Protein AF-A0A7C9E374-F1 (afdb_monomer_lite)

pLDDT: mean 81.38, std 11.07, range [45.62, 93.69]

Sequence (111 aa):
RLSGWKAVYLSKGGRLTLIKSVLASIPTYFLSLFPLPASVAYRLEALQRNFLWGSFGSDFKFHLVRWDSVKQPISLGGLGVRDLRIFNEALLGKWLWRFLNEKGSLWRKVV

Secondary structure (DSSP, 8-state):
---HHHHHTS-HHHHHHHHHHHHHHHHHHHHHHS---HHHHHHHHHHHHHHHHT--TT------S-HHHHHS-GGGTS--PPPHHHHHHHHHHHHHHHHHH-TT-GGGGT-

Radius of gyration: 16.86 Å; chains: 1; bounding box: 40×23×51 Å

Organism: Opuntia streptacantha (NCBI:txid393608)

Foldseek 3Di:
DLDLVVLVPDDLVRLLVVLQVVCVPDVLVVLLPDQDDPVNLVVSLVVSQCSNQSVDDPDDGDSPDDSVQQCDDVVSVHVVRDRSNVSSVVSNVVVVVCLVPVVPDPVNVVD

Structure (mmCIF, N/CA/C/O backbone):
data_AF-A0A7C9E374-F1
#
_entry.id   AF-A0A7C9E374-F1
#
loop_
_atom_site.group_PDB
_atom_site.id
_atom_site.type_symbol
_atom_site.label_atom_id
_atom_site.label_alt_id
_atom_site.label_comp_id
_atom_site.label_asym_id
_atom_site.label_entity_id
_atom_site.label_seq_id
_atom_site.pdbx_PDB_ins_code
_atom_site.Cartn_x
_atom_site.Cartn_y
_atom_site.Cartn_z
_atom_site.occupancy
_atom_site.B_iso_or_equiv
_atom_site.auth_seq_id
_atom_site.auth_comp_id
_atom_site.auth_asym_id
_atom_site.auth_atom_id
_atom_site.pdbx_PDB_model_num
ATOM 1 N N . ARG A 1 1 ? -8.623 6.246 -11.980 1.00 45.62 1 ARG A N 1
ATOM 2 C CA . ARG A 1 1 ? -8.548 5.293 -13.119 1.00 45.62 1 ARG A CA 1
ATOM 3 C C . ARG A 1 1 ? -7.150 5.380 -13.726 1.00 45.62 1 ARG A C 1
ATOM 5 O O . ARG A 1 1 ? -6.767 6.459 -14.163 1.00 45.62 1 ARG A O 1
ATOM 12 N N . LEU A 1 2 ? -6.376 4.292 -13.686 1.00 53.69 2 LEU A N 1
ATOM 13 C CA . LEU A 1 2 ? -5.086 4.168 -14.381 1.00 53.69 2 LEU A CA 1
ATOM 14 C C . LEU A 1 2 ? -5.371 3.819 -15.850 1.00 53.69 2 LEU A C 1
ATOM 16 O O . LEU A 1 2 ? -5.269 2.670 -16.260 1.00 53.69 2 LEU A O 1
ATOM 20 N N . SER A 1 3 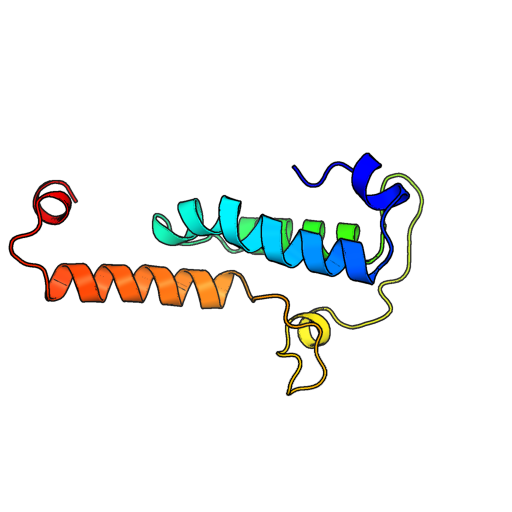? -5.868 4.788 -16.616 1.00 52.34 3 SER A N 1
ATOM 21 C CA . SER A 1 3 ? -6.181 4.599 -18.036 1.00 52.34 3 SER A CA 1
ATOM 22 C C . SER A 1 3 ? -4.878 4.504 -18.836 1.00 52.34 3 SER A C 1
ATOM 24 O O . SER A 1 3 ? -3.987 5.330 -18.624 1.00 52.34 3 SER A O 1
ATOM 26 N N . GLY A 1 4 ? -4.782 3.563 -19.784 1.00 54.41 4 GLY A N 1
ATOM 27 C CA . GLY A 1 4 ? -3.577 3.354 -20.609 1.00 54.41 4 GLY A CA 1
ATOM 28 C C . GLY A 1 4 ? -3.066 4.621 -21.310 1.00 54.41 4 GLY A C 1
ATOM 29 O O . GLY A 1 4 ? -1.864 4.816 -21.429 1.00 54.41 4 GLY A O 1
ATOM 30 N N . TRP A 1 5 ? -3.961 5.557 -21.639 1.00 48.81 5 TRP A N 1
ATOM 31 C CA . TRP A 1 5 ? -3.641 6.824 -22.302 1.00 48.81 5 TRP A CA 1
ATOM 32 C C . TRP A 1 5 ? -2.758 7.748 -21.450 1.00 48.81 5 TRP A C 1
ATOM 34 O O . TRP A 1 5 ? -1.868 8.395 -21.985 1.00 48.81 5 TRP A O 1
ATOM 44 N N . LYS A 1 6 ? -2.916 7.770 -20.115 1.00 55.50 6 LYS A N 1
ATOM 45 C CA . LYS A 1 6 ? -2.017 8.552 -19.240 1.00 55.50 6 LYS A CA 1
ATOM 46 C C . LYS A 1 6 ? -0.621 7.937 -19.160 1.00 55.50 6 LYS A C 1
ATOM 48 O O . LYS A 1 6 ? 0.345 8.664 -18.973 1.00 55.50 6 LYS A O 1
ATOM 53 N N . ALA A 1 7 ? -0.497 6.617 -19.304 1.00 58.12 7 ALA A N 1
ATOM 54 C CA . ALA A 1 7 ? 0.799 5.954 -19.232 1.00 58.12 7 ALA A CA 1
ATOM 55 C C . ALA A 1 7 ? 1.679 6.260 -20.452 1.00 58.12 7 ALA A C 1
ATOM 57 O O . ALA A 1 7 ? 2.892 6.375 -20.293 1.00 58.12 7 ALA A O 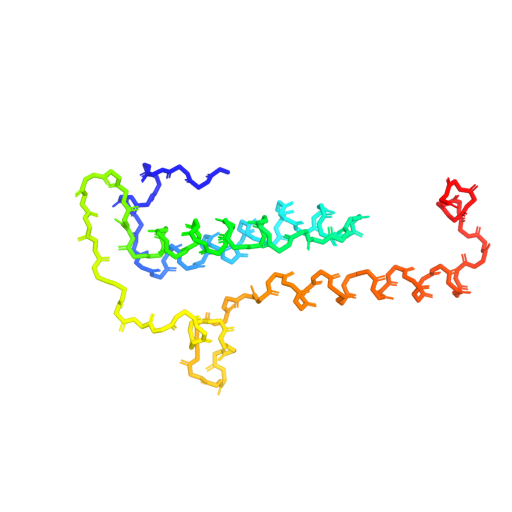1
ATOM 58 N N . VAL A 1 8 ? 1.090 6.434 -21.640 1.00 60.09 8 VAL A N 1
ATOM 59 C CA . VAL A 1 8 ? 1.827 6.704 -22.890 1.00 60.09 8 VAL A CA 1
ATOM 60 C C . VAL A 1 8 ? 2.644 8.001 -22.809 1.00 60.09 8 VAL A C 1
ATOM 62 O O . VAL A 1 8 ? 3.790 8.011 -23.243 1.00 60.09 8 VAL A O 1
ATOM 65 N N . TYR A 1 9 ? 2.120 9.047 -22.161 1.00 66.38 9 TYR A N 1
ATOM 66 C CA . TYR A 1 9 ? 2.779 10.362 -22.062 1.00 66.38 9 TYR A CA 1
ATOM 67 C C . TYR A 1 9 ? 3.629 10.566 -20.796 1.00 66.38 9 TYR A C 1
ATOM 69 O O . TYR A 1 9 ? 4.233 11.621 -20.620 1.00 66.38 9 TYR A O 1
ATOM 77 N N . LEU A 1 10 ? 3.672 9.589 -19.883 1.00 74.88 10 LEU A N 1
ATOM 78 C CA . LEU A 1 10 ? 4.381 9.716 -18.606 1.00 74.88 10 LEU A CA 1
ATOM 79 C C . LEU A 1 10 ? 5.721 8.979 -18.620 1.00 74.88 10 LEU A C 1
ATOM 81 O O . LEU A 1 10 ? 5.796 7.798 -18.972 1.00 74.88 10 LEU A O 1
ATOM 85 N N . SER A 1 11 ? 6.756 9.653 -18.112 1.00 83.88 11 SER A N 1
ATOM 86 C CA . SER A 1 11 ? 8.044 9.033 -17.786 1.00 83.88 11 SER A CA 1
ATOM 87 C C . SER A 1 11 ? 7.881 7.940 -16.720 1.00 83.88 11 SER A C 1
ATOM 89 O O . SER A 1 11 ? 6.919 7.950 -15.949 1.00 83.88 11 SER A O 1
ATOM 91 N N . LYS A 1 12 ? 8.839 7.007 -16.613 1.00 81.31 12 LYS A N 1
ATOM 92 C CA . LYS A 1 12 ? 8.817 5.9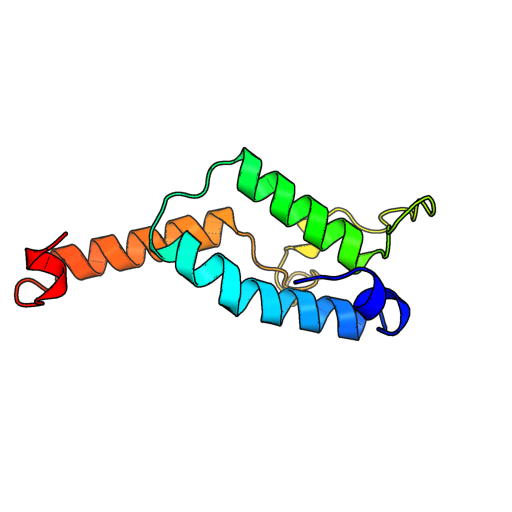57 -15.569 1.00 81.31 12 LYS A CA 1
ATOM 93 C C . LYS A 1 12 ? 8.689 6.548 -14.155 1.00 81.31 12 LYS A C 1
ATOM 95 O O . LYS A 1 12 ? 7.927 6.027 -13.345 1.00 81.31 12 LYS A O 1
ATOM 100 N N . GLY A 1 13 ? 9.367 7.669 -13.890 1.00 84.56 13 GLY A N 1
ATOM 101 C CA . GLY A 1 13 ? 9.248 8.414 -12.633 1.00 84.56 13 GLY A CA 1
ATOM 102 C C . GLY A 1 13 ? 7.851 9.003 -12.423 1.00 84.56 13 GLY A C 1
ATOM 103 O O . GLY A 1 13 ? 7.253 8.798 -11.371 1.00 84.56 13 GLY A O 1
ATOM 104 N N . GLY A 1 14 ? 7.274 9.646 -13.445 1.00 85.81 14 GLY A N 1
ATOM 105 C CA . GLY A 1 14 ? 5.904 10.169 -13.381 1.00 85.81 14 GLY A CA 1
ATOM 106 C C . GLY A 1 14 ? 4.858 9.071 -13.166 1.00 85.81 14 GLY A C 1
ATOM 107 O O . GLY A 1 14 ? 3.912 9.245 -12.395 1.00 85.81 14 GLY A O 1
ATOM 108 N N . ARG A 1 15 ? 5.063 7.897 -13.775 1.00 85.81 15 ARG A N 1
ATOM 109 C CA . ARG A 1 15 ? 4.219 6.719 -13.551 1.00 85.81 15 ARG A CA 1
ATOM 110 C C . ARG A 1 15 ? 4.317 6.212 -12.115 1.00 85.81 15 ARG A C 1
ATOM 112 O O . ARG A 1 15 ? 3.287 5.930 -11.511 1.00 85.81 15 ARG A O 1
ATOM 119 N N . LEU A 1 16 ? 5.523 6.134 -11.553 1.00 87.19 16 LEU A N 1
ATOM 120 C CA . LEU A 1 16 ? 5.727 5.744 -10.158 1.00 87.19 16 LEU A CA 1
ATOM 121 C C . LEU A 1 16 ? 5.037 6.719 -9.193 1.00 87.19 16 LEU A C 1
ATOM 123 O O . LEU A 1 16 ? 4.354 6.283 -8.267 1.00 87.19 16 LEU A O 1
ATOM 127 N N . THR A 1 17 ? 5.159 8.025 -9.430 1.00 88.19 17 THR A N 1
ATOM 128 C CA . THR A 1 17 ? 4.461 9.050 -8.640 1.00 88.19 17 THR A CA 1
ATOM 129 C C . THR A 1 17 ? 2.945 8.886 -8.726 1.00 88.19 17 THR A C 1
ATOM 131 O O . THR A 1 17 ? 2.263 8.949 -7.703 1.00 88.19 17 THR A O 1
ATOM 134 N N . LEU A 1 18 ? 2.410 8.600 -9.917 1.00 85.44 18 LEU A N 1
ATOM 135 C CA . LEU A 1 18 ? 0.977 8.369 -10.092 1.00 85.44 18 LEU A CA 1
ATOM 136 C C . LEU A 1 18 ? 0.504 7.078 -9.412 1.00 85.44 18 LEU A C 1
ATOM 138 O O . LEU A 1 18 ? -0.565 7.064 -8.810 1.00 85.44 18 LEU A O 1
ATOM 142 N N . ILE A 1 19 ? 1.295 6.002 -9.461 1.00 85.44 19 ILE A N 1
ATOM 143 C CA . ILE A 1 19 ? 1.018 4.777 -8.700 1.00 85.44 19 ILE A CA 1
ATOM 144 C C . ILE A 1 19 ? 0.916 5.123 -7.212 1.00 85.44 19 ILE A C 1
ATOM 146 O O . ILE A 1 19 ? -0.079 4.790 -6.574 1.00 85.44 19 ILE A O 1
ATOM 150 N N . LYS A 1 20 ? 1.898 5.847 -6.668 1.00 84.00 20 LYS A N 1
ATOM 151 C CA . LYS A 1 20 ? 1.906 6.238 -5.252 1.00 84.00 20 LYS A CA 1
ATOM 152 C C . LYS A 1 20 ? 0.689 7.089 -4.874 1.00 84.00 20 LYS A C 1
ATOM 154 O O . LYS A 1 20 ? 0.080 6.822 -3.842 1.00 84.00 20 LYS A O 1
ATOM 159 N N . SER A 1 21 ? 0.291 8.059 -5.698 1.00 82.81 21 SER A N 1
ATOM 160 C CA . SER A 1 21 ? -0.847 8.942 -5.394 1.00 82.81 21 SER A CA 1
ATOM 161 C C . SER A 1 21 ? -2.216 8.268 -5.572 1.00 82.81 21 SER A C 1
ATOM 163 O O . SER A 1 21 ? -3.119 8.456 -4.752 1.00 82.81 21 SER A O 1
ATOM 165 N N . VAL A 1 22 ? -2.383 7.436 -6.604 1.00 77.25 22 VAL A N 1
ATOM 166 C CA . VAL A 1 22 ? -3.647 6.729 -6.875 1.00 77.25 22 VAL A CA 1
ATOM 167 C C . VAL A 1 22 ? -3.877 5.604 -5.867 1.00 77.25 22 VAL A C 1
ATOM 169 O O . VAL A 1 22 ? -5.003 5.431 -5.398 1.00 77.25 22 VAL A O 1
ATOM 172 N N . LEU A 1 23 ? -2.826 4.869 -5.487 1.00 69.62 23 LEU A N 1
ATOM 173 C CA . LEU A 1 23 ? -2.925 3.851 -4.437 1.00 69.62 23 LEU A CA 1
ATOM 174 C C . LEU A 1 23 ? -3.138 4.444 -3.046 1.00 69.62 23 LEU A C 1
ATOM 176 O O . LEU A 1 23 ? -3.694 3.768 -2.186 1.00 69.62 23 LEU A O 1
ATOM 180 N N . ALA A 1 24 ? -2.721 5.691 -2.823 1.00 66.50 24 ALA A N 1
ATOM 181 C CA . ALA A 1 24 ? -2.934 6.367 -1.551 1.00 66.50 24 ALA A CA 1
ATOM 182 C C . ALA A 1 24 ? -4.392 6.795 -1.330 1.00 66.50 24 ALA A C 1
ATOM 184 O O . ALA A 1 24 ? -4.803 6.916 -0.180 1.00 66.50 24 ALA A O 1
ATOM 185 N N . SER A 1 25 ? -5.179 7.011 -2.387 1.00 71.88 25 SER A N 1
ATOM 186 C CA . SER A 1 25 ? -6.532 7.572 -2.269 1.00 71.88 25 SER A CA 1
ATOM 187 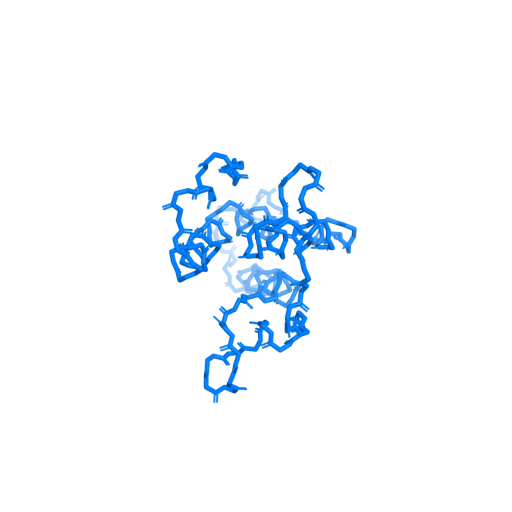C C . SER A 1 25 ? -7.641 6.534 -2.439 1.00 71.88 25 SER A C 1
ATOM 189 O O . SER A 1 25 ? -8.479 6.390 -1.553 1.00 71.88 25 SER A O 1
ATOM 191 N N . ILE A 1 26 ? -7.654 5.787 -3.548 1.00 71.00 26 ILE A N 1
ATOM 192 C CA . ILE A 1 26 ? -8.806 4.937 -3.901 1.00 71.00 26 ILE A CA 1
ATOM 193 C C . ILE A 1 26 ? -8.820 3.618 -3.111 1.00 71.00 26 ILE A C 1
ATOM 195 O O . ILE A 1 26 ? -9.827 3.332 -2.465 1.00 71.00 26 ILE A O 1
ATOM 199 N N . PRO A 1 27 ? -7.742 2.807 -3.103 1.00 72.50 27 PRO A N 1
ATOM 200 C CA . PRO A 1 27 ? -7.722 1.580 -2.316 1.00 72.50 27 PRO A CA 1
ATOM 201 C C . PRO A 1 27 ? -7.799 1.866 -0.820 1.00 72.50 27 PRO A C 1
ATOM 203 O O . PRO A 1 27 ? -8.522 1.168 -0.134 1.00 72.50 27 PRO A O 1
ATOM 206 N N . THR A 1 28 ? -7.126 2.903 -0.309 1.00 78.50 28 THR A N 1
ATOM 207 C CA . THR A 1 28 ? -7.079 3.210 1.133 1.00 78.50 28 THR A CA 1
ATOM 208 C C . THR A 1 28 ? -8.454 3.283 1.786 1.00 78.50 28 THR A C 1
ATOM 210 O O . THR A 1 28 ? -8.610 2.781 2.893 1.00 78.50 28 THR A O 1
ATOM 213 N N . TYR A 1 29 ? -9.456 3.852 1.108 1.00 81.31 29 TYR A N 1
ATOM 214 C CA . TYR A 1 29 ? -10.823 3.877 1.629 1.00 81.31 29 TYR A CA 1
ATOM 215 C C . TYR A 1 29 ? -11.376 2.455 1.823 1.00 81.31 29 TYR A C 1
ATOM 217 O O . TYR A 1 29 ? -11.708 2.071 2.943 1.00 81.31 29 TYR A O 1
ATOM 225 N N . PHE A 1 30 ? -11.380 1.636 0.768 1.00 82.19 30 PHE A N 1
ATOM 226 C CA . PHE A 1 30 ? -11.875 0.255 0.826 1.00 82.19 30 PHE A CA 1
ATOM 227 C C . PHE A 1 30 ? -11.040 -0.645 1.745 1.00 82.19 30 PHE A C 1
ATOM 229 O O . PHE A 1 30 ? -11.597 -1.429 2.506 1.00 82.19 30 PHE A O 1
ATOM 236 N N . LEU A 1 31 ? -9.715 -0.490 1.725 1.00 84.56 31 LEU A N 1
ATOM 237 C CA . LEU A 1 31 ? -8.771 -1.200 2.592 1.00 84.56 31 LEU A CA 1
ATOM 238 C C . LEU A 1 31 ? -8.919 -0.810 4.063 1.00 84.56 31 LEU A C 1
ATOM 240 O O . LEU A 1 31 ? -8.453 -1.540 4.929 1.00 84.56 31 LEU A O 1
ATOM 244 N N . SER A 1 32 ? -9.504 0.349 4.359 1.00 84.19 32 SER A N 1
ATOM 245 C CA . SER A 1 32 ? -9.783 0.739 5.738 1.00 84.19 32 SER A CA 1
ATOM 246 C C . SER A 1 32 ? -11.066 0.109 6.278 1.00 84.19 32 SER A C 1
ATOM 248 O O . SER A 1 32 ? -11.193 -0.019 7.487 1.00 84.19 32 SER A O 1
ATOM 250 N N . LEU A 1 33 ? -11.991 -0.291 5.402 1.00 83.38 33 LEU A N 1
ATOM 251 C CA . LEU A 1 33 ? -13.306 -0.815 5.774 1.00 83.38 33 LEU A CA 1
ATOM 252 C C . LEU A 1 33 ? -13.383 -2.343 5.732 1.00 83.38 33 LEU A C 1
ATOM 254 O O . LEU A 1 33 ? -14.076 -2.936 6.550 1.00 83.38 33 LEU A O 1
ATOM 258 N N . PHE A 1 34 ? -12.687 -2.980 4.787 1.00 85.88 34 PHE A N 1
ATOM 259 C CA . PHE A 1 34 ? -12.815 -4.414 4.534 1.00 85.88 34 PHE A CA 1
ATOM 260 C C . PHE A 1 34 ? -11.456 -5.124 4.508 1.00 85.88 34 PHE A C 1
ATOM 262 O O . PHE A 1 34 ? -10.468 -4.543 4.040 1.00 85.88 34 PHE A O 1
ATOM 269 N N . PRO A 1 35 ? -11.388 -6.395 4.950 1.00 87.94 35 PRO A N 1
ATOM 270 C CA . PRO A 1 35 ? -10.223 -7.238 4.711 1.00 87.94 35 PRO A CA 1
ATOM 271 C C . PRO A 1 35 ? -10.021 -7.433 3.213 1.00 87.94 35 PRO A C 1
ATOM 273 O O . PRO A 1 35 ? -10.958 -7.750 2.481 1.00 87.94 35 PRO A O 1
ATOM 276 N N . LEU A 1 36 ? -8.793 -7.213 2.750 1.00 88.50 36 LEU A N 1
ATOM 277 C CA . LEU A 1 36 ? -8.442 -7.300 1.340 1.00 88.50 36 LEU A CA 1
ATOM 278 C C . LEU A 1 36 ? -8.330 -8.772 0.917 1.00 88.50 36 LEU A C 1
ATOM 280 O O . LEU A 1 36 ? -7.402 -9.454 1.358 1.00 88.50 36 LEU A O 1
ATOM 284 N N . PRO A 1 37 ? -9.185 -9.272 0.003 1.00 90.12 37 PRO A N 1
ATOM 285 C CA . PRO A 1 37 ? -9.024 -10.619 -0.521 1.00 90.12 37 PRO A CA 1
ATOM 286 C C . PRO A 1 37 ? -7.723 -10.728 -1.321 1.00 90.12 37 PRO A C 1
ATOM 288 O O . PRO A 1 37 ? -7.386 -9.835 -2.107 1.00 90.12 37 PRO A O 1
ATOM 291 N N . ALA A 1 38 ? -7.022 -11.855 -1.185 1.00 87.94 38 ALA A N 1
ATOM 292 C CA . ALA A 1 38 ? -5.746 -12.081 -1.863 1.00 87.94 38 ALA A CA 1
ATOM 293 C C . ALA A 1 38 ? -5.852 -11.895 -3.389 1.00 87.94 38 ALA A C 1
ATOM 295 O O . ALA A 1 38 ? -5.000 -11.251 -3.995 1.00 87.94 38 ALA A O 1
ATOM 296 N N . SER A 1 39 ? -6.934 -12.371 -4.012 1.00 88.31 39 SER A N 1
ATOM 297 C CA . SER A 1 39 ? -7.182 -12.221 -5.454 1.00 88.31 39 SER A CA 1
ATOM 298 C C . SER A 1 39 ? -7.240 -10.756 -5.907 1.00 88.31 39 SER A C 1
ATOM 300 O O . SER A 1 39 ? -6.688 -10.401 -6.952 1.00 88.31 39 SER A O 1
ATOM 302 N N . VAL A 1 40 ? -7.860 -9.886 -5.107 1.00 88.44 40 VAL A N 1
ATOM 303 C CA . VAL A 1 40 ? -7.946 -8.445 -5.376 1.00 88.44 40 VAL A CA 1
ATOM 304 C C . VAL A 1 40 ? -6.579 -7.796 -5.196 1.00 88.44 40 VAL A C 1
ATOM 306 O O . VAL A 1 40 ? -6.179 -6.992 -6.041 1.00 88.44 40 VAL A O 1
ATOM 309 N N . ALA A 1 41 ? -5.835 -8.184 -4.155 1.00 87.81 41 ALA A N 1
ATOM 310 C CA . ALA A 1 41 ? -4.463 -7.727 -3.946 1.00 87.81 41 ALA A CA 1
ATOM 311 C C . ALA A 1 41 ? -3.578 -8.056 -5.158 1.00 87.81 41 ALA A C 1
ATOM 313 O O 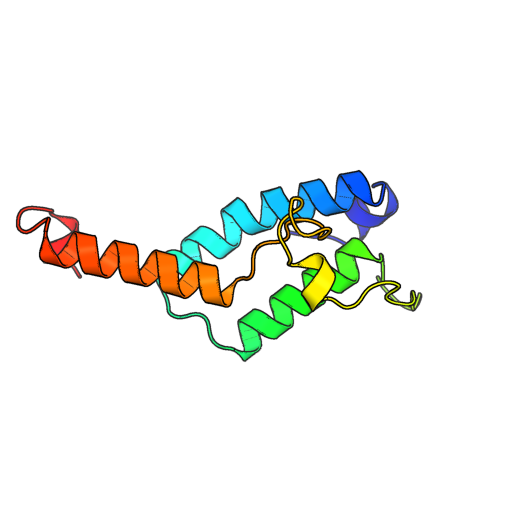. ALA A 1 41 ? -2.956 -7.155 -5.722 1.00 87.81 41 ALA A O 1
ATOM 314 N N . TYR A 1 42 ? -3.601 -9.309 -5.625 1.00 88.38 42 TYR A N 1
ATOM 315 C CA . TYR A 1 42 ? -2.843 -9.740 -6.802 1.00 88.38 42 TYR A CA 1
ATOM 316 C C . TYR A 1 42 ? -3.244 -8.977 -8.063 1.00 88.38 42 TYR A C 1
ATOM 318 O O . TYR A 1 42 ? -2.382 -8.544 -8.829 1.00 88.38 42 TYR A O 1
ATOM 326 N N . ARG A 1 43 ? -4.546 -8.754 -8.276 1.00 87.75 43 ARG A N 1
ATOM 327 C CA . ARG A 1 43 ? -5.034 -8.006 -9.440 1.00 87.75 43 ARG A CA 1
ATOM 328 C C . ARG A 1 43 ? -4.597 -6.540 -9.404 1.00 87.75 43 ARG A C 1
ATOM 330 O O . ARG A 1 43 ? -4.224 -5.992 -10.441 1.00 87.75 43 ARG A O 1
ATOM 337 N N . LEU A 1 44 ? -4.597 -5.909 -8.230 1.00 86.19 44 LEU A N 1
ATOM 338 C CA . LEU A 1 44 ? -4.098 -4.544 -8.053 1.00 86.19 44 LEU A CA 1
ATOM 339 C C . LEU A 1 44 ? -2.582 -4.459 -8.255 1.00 86.19 44 LEU A C 1
ATOM 341 O O . LEU A 1 44 ? -2.122 -3.552 -8.946 1.00 86.19 44 LEU A O 1
ATOM 345 N N . GLU A 1 45 ? -1.810 -5.398 -7.708 1.00 87.12 45 GLU A N 1
ATOM 346 C CA . GLU A 1 45 ? -0.363 -5.468 -7.941 1.00 87.12 45 GLU A CA 1
ATOM 347 C C . GLU A 1 45 ? -0.041 -5.667 -9.430 1.00 87.12 45 GLU A C 1
ATOM 349 O O . GLU A 1 45 ? 0.838 -4.989 -9.964 1.00 87.12 45 GLU A O 1
ATOM 354 N N . ALA A 1 46 ? -0.785 -6.530 -10.129 1.00 85.19 46 ALA A N 1
ATOM 355 C CA . ALA A 1 46 ? -0.634 -6.732 -11.569 1.00 85.19 46 ALA A CA 1
ATOM 356 C C . ALA A 1 46 ? -0.906 -5.442 -12.359 1.00 85.19 46 ALA A C 1
ATOM 358 O O . ALA A 1 46 ? -0.133 -5.087 -13.248 1.00 85.19 46 ALA A O 1
ATOM 359 N N . LEU A 1 47 ? -1.951 -4.688 -12.001 1.00 84.56 47 LEU A N 1
ATOM 360 C CA . LEU A 1 47 ? -2.250 -3.394 -12.624 1.00 84.56 47 LEU A CA 1
ATOM 361 C C . LEU A 1 47 ? -1.134 -2.366 -12.396 1.00 84.56 47 LEU A C 1
ATOM 363 O O . LEU A 1 47 ? -0.753 -1.665 -13.333 1.00 84.56 47 LEU A O 1
ATOM 367 N N . GLN A 1 48 ? -0.587 -2.281 -11.181 1.00 85.06 48 GLN A N 1
ATOM 368 C CA . GLN A 1 48 ? 0.534 -1.386 -10.870 1.00 85.06 48 GLN A CA 1
ATOM 369 C C . GLN A 1 48 ? 1.790 -1.767 -11.652 1.00 85.06 48 GLN A C 1
ATOM 371 O O . GLN A 1 48 ? 2.464 -0.896 -12.202 1.00 85.06 48 GLN A O 1
ATOM 376 N N . ARG A 1 49 ? 2.087 -3.068 -11.728 1.00 85.31 49 ARG A N 1
ATOM 377 C CA . ARG A 1 49 ? 3.233 -3.605 -12.464 1.00 85.31 49 ARG A CA 1
ATOM 378 C C . ARG A 1 49 ? 3.122 -3.306 -13.951 1.00 85.31 49 ARG A C 1
ATOM 380 O O . ARG A 1 49 ? 4.056 -2.754 -14.532 1.00 85.31 49 ARG A O 1
ATOM 387 N N . ASN A 1 50 ? 1.970 -3.599 -14.545 1.00 83.44 50 ASN A N 1
ATOM 388 C CA . ASN A 1 50 ? 1.707 -3.317 -15.952 1.00 83.44 50 ASN A CA 1
ATOM 389 C C . ASN A 1 50 ? 1.784 -1.814 -16.236 1.00 83.44 50 ASN A C 1
ATOM 391 O O . ASN A 1 50 ? 2.399 -1.409 -17.222 1.00 83.44 50 ASN A O 1
ATOM 395 N N . PHE A 1 51 ? 1.260 -0.981 -15.332 1.00 82.19 51 PHE A N 1
ATOM 396 C CA . PHE A 1 51 ? 1.339 0.470 -15.459 1.00 82.19 51 PHE A CA 1
ATOM 397 C C . PHE A 1 51 ? 2.776 0.996 -15.379 1.00 82.19 51 PHE A C 1
ATOM 399 O O . PHE A 1 51 ? 3.169 1.800 -16.224 1.00 82.19 51 PHE A O 1
ATOM 406 N N . LEU A 1 52 ? 3.584 0.524 -14.425 1.00 84.19 52 LEU A N 1
ATOM 407 C CA . LEU A 1 52 ? 4.974 0.959 -14.261 1.00 84.19 52 LEU A CA 1
ATOM 408 C C . LEU A 1 52 ? 5.807 0.658 -15.514 1.00 84.19 52 LEU A C 1
ATOM 410 O O . LEU A 1 52 ? 6.467 1.549 -16.057 1.00 84.19 52 LEU A O 1
ATOM 414 N N . TRP A 1 53 ? 5.730 -0.581 -16.004 1.00 83.38 53 TRP A N 1
ATOM 415 C CA . TRP A 1 53 ? 6.520 -1.039 -17.150 1.00 83.38 53 TRP A CA 1
ATOM 416 C C . TRP A 1 53 ? 5.911 -0.659 -18.504 1.00 83.38 53 TRP A C 1
ATOM 418 O O . TRP A 1 53 ? 6.609 -0.663 -19.515 1.00 83.38 53 TRP A O 1
ATOM 428 N N . GLY A 1 54 ? 4.653 -0.216 -18.525 1.00 76.25 54 GLY A N 1
ATOM 429 C CA . GLY A 1 54 ? 3.966 0.212 -19.741 1.00 76.25 54 GLY A CA 1
ATOM 430 C C . GLY A 1 54 ? 3.491 -0.940 -20.614 1.00 76.25 54 GLY A C 1
ATOM 431 O O . GLY A 1 54 ? 3.464 -0.770 -21.827 1.00 76.25 54 GLY A O 1
ATOM 432 N N . SER A 1 55 ? 3.146 -2.077 -20.009 1.00 67.75 55 SER A N 1
ATOM 433 C CA . SER A 1 55 ? 2.484 -3.188 -20.699 1.00 67.75 55 SER A CA 1
ATOM 434 C C . SER A 1 55 ? 1.005 -2.826 -20.865 1.00 67.75 55 SER A C 1
ATOM 436 O O . SER A 1 55 ? 0.199 -3.038 -19.956 1.00 67.75 55 SER A O 1
ATOM 438 N N . PHE A 1 56 ? 0.656 -2.201 -21.990 1.00 64.00 56 PHE A N 1
ATOM 439 C CA . PHE A 1 56 ? -0.724 -1.886 -22.368 1.00 64.00 56 PHE A CA 1
ATOM 440 C C . PHE A 1 56 ? -0.975 -2.388 -23.791 1.00 64.00 56 PHE A C 1
ATOM 442 O O . PHE A 1 56 ? -0.234 -2.032 -24.698 1.00 64.00 56 PHE A O 1
ATOM 449 N N . GLY A 1 57 ? -2.030 -3.182 -23.994 1.00 62.91 57 GLY A N 1
ATOM 450 C CA . GLY A 1 57 ? -2.34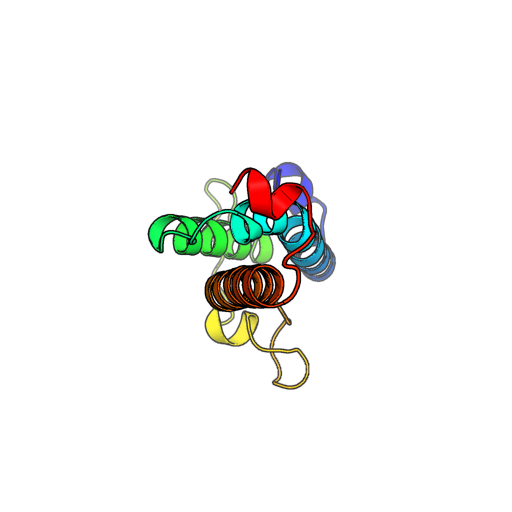0 -3.762 -25.306 1.00 62.91 57 GLY A CA 1
ATOM 451 C C . GLY A 1 57 ? -1.439 -4.952 -25.663 1.00 62.91 57 GLY A C 1
ATOM 452 O O . GLY A 1 57 ? -1.148 -5.777 -24.800 1.00 62.91 57 GLY A O 1
ATOM 453 N N . SER A 1 58 ? -1.033 -5.045 -26.933 1.00 54.78 58 SER A N 1
ATOM 454 C CA . SER A 1 58 ? -0.203 -6.121 -27.505 1.00 54.78 58 SER A CA 1
ATOM 455 C C . SER A 1 58 ? 1.303 -5.977 -27.245 1.00 54.78 58 SER A C 1
ATOM 457 O O . SER A 1 58 ? 2.060 -6.901 -27.529 1.00 54.78 58 SER A O 1
ATOM 459 N N . ASP A 1 59 ? 1.746 -4.846 -26.690 1.00 59.69 59 ASP A N 1
ATOM 460 C CA . ASP A 1 59 ? 3.161 -4.586 -26.427 1.00 59.69 59 ASP A CA 1
ATOM 461 C C . ASP A 1 59 ? 3.580 -5.191 -25.084 1.00 59.69 59 ASP A C 1
ATOM 463 O O . ASP A 1 59 ? 3.428 -4.590 -24.015 1.00 59.69 59 ASP A O 1
ATOM 467 N N . PHE A 1 60 ? 4.131 -6.402 -25.137 1.00 58.81 60 PHE A N 1
ATOM 468 C CA . PHE A 1 60 ? 4.763 -7.034 -23.986 1.00 58.81 60 PHE A CA 1
ATOM 469 C C . PHE A 1 60 ? 6.099 -6.345 -23.677 1.00 58.81 60 PHE A C 1
ATOM 471 O O . PHE A 1 60 ? 7.038 -6.395 -24.472 1.00 58.81 60 PHE A O 1
ATOM 478 N N . LYS A 1 61 ? 6.212 -5.712 -22.504 1.00 67.69 61 LYS A N 1
ATOM 479 C CA . LYS A 1 61 ? 7.488 -5.177 -22.002 1.00 67.69 61 LYS A CA 1
ATOM 480 C C . LYS A 1 61 ? 8.006 -6.018 -20.845 1.00 67.69 61 LYS A C 1
ATOM 482 O O . LYS A 1 61 ? 7.302 -6.228 -19.859 1.00 67.69 61 LYS A O 1
ATOM 487 N N . PHE A 1 62 ? 9.266 -6.442 -20.945 1.00 70.00 62 PHE A N 1
ATOM 488 C CA . PHE A 1 62 ? 9.933 -7.208 -19.896 1.00 70.00 62 PHE A CA 1
ATOM 489 C C . PHE A 1 62 ? 9.941 -6.446 -18.565 1.00 70.00 62 PHE A C 1
ATOM 491 O O . PHE A 1 62 ? 10.314 -5.272 -18.486 1.00 70.00 62 PHE A O 1
ATOM 498 N N . HIS A 1 63 ? 9.540 -7.136 -17.497 1.00 76.25 63 HIS A N 1
ATOM 499 C CA . HIS A 1 63 ? 9.663 -6.637 -16.134 1.00 76.25 63 HIS A CA 1
ATOM 500 C C . HIS A 1 63 ? 11.131 -6.727 -15.705 1.00 76.25 63 HIS A C 1
ATOM 502 O O . HIS A 1 63 ? 11.612 -7.794 -15.344 1.00 76.25 63 HIS A O 1
ATOM 508 N N . LEU A 1 64 ? 11.841 -5.599 -15.761 1.00 74.69 64 LEU A N 1
ATOM 509 C CA . LEU A 1 64 ? 13.290 -5.549 -15.527 1.00 74.69 64 LEU A CA 1
ATOM 510 C C . LEU A 1 64 ? 13.691 -5.839 -14.072 1.00 74.69 64 LEU A C 1
ATOM 512 O O . LEU A 1 64 ? 14.834 -6.189 -13.809 1.00 74.69 64 LEU A O 1
ATOM 516 N N . VAL A 1 65 ? 12.768 -5.664 -13.122 1.00 83.19 65 VAL A N 1
ATOM 517 C CA . VAL A 1 65 ? 13.036 -5.802 -11.686 1.00 83.19 65 VAL A CA 1
ATOM 518 C C . VAL A 1 65 ? 11.944 -6.646 -11.039 1.00 83.19 65 VAL A C 1
ATOM 520 O O . VAL A 1 65 ? 10.754 -6.462 -11.325 1.00 83.19 65 VAL A O 1
ATOM 523 N N . ARG A 1 66 ? 12.344 -7.550 -10.134 1.00 85.31 66 ARG A N 1
ATOM 524 C CA . ARG A 1 66 ? 11.415 -8.342 -9.318 1.00 85.31 66 ARG A CA 1
ATOM 525 C C . ARG A 1 66 ? 10.483 -7.408 -8.547 1.00 85.31 66 ARG A C 1
ATOM 527 O O . ARG A 1 66 ? 10.921 -6.444 -7.923 1.00 85.31 66 ARG A O 1
ATOM 534 N N . TRP A 1 67 ? 9.188 -7.717 -8.559 1.00 85.38 67 TRP A N 1
ATOM 535 C CA . TRP A 1 67 ? 8.183 -6.865 -7.922 1.00 85.38 67 TRP A CA 1
ATOM 536 C C . TRP A 1 67 ? 8.405 -6.699 -6.416 1.00 85.38 67 TRP A C 1
ATOM 538 O O . TRP A 1 67 ? 8.198 -5.614 -5.885 1.00 85.38 67 TRP A O 1
ATOM 548 N N . ASP A 1 68 ? 8.900 -7.732 -5.738 1.00 85.12 68 ASP A N 1
ATOM 549 C CA . ASP A 1 68 ? 9.212 -7.656 -4.308 1.00 85.12 68 ASP A CA 1
ATOM 550 C C . ASP A 1 68 ? 10.289 -6.616 -3.995 1.00 85.12 68 ASP A C 1
ATOM 552 O O . ASP A 1 68 ? 10.166 -5.903 -3.005 1.00 85.12 68 ASP A O 1
ATOM 556 N N . SER A 1 69 ? 11.286 -6.451 -4.872 1.00 87.19 69 SER A N 1
ATOM 557 C CA . SER A 1 69 ? 12.298 -5.395 -4.755 1.00 87.19 69 SER A CA 1
ATOM 558 C C . SER A 1 69 ? 11.697 -4.011 -5.010 1.00 87.19 69 SER A C 1
ATOM 560 O O . SER A 1 69 ? 12.030 -3.051 -4.325 1.00 87.19 69 SER A O 1
ATOM 562 N N . VAL A 1 70 ? 10.753 -3.897 -5.950 1.00 86.75 70 VAL A N 1
ATOM 563 C CA . VAL A 1 70 ? 10.041 -2.637 -6.238 1.00 86.75 70 VAL A CA 1
ATOM 564 C C . VAL A 1 70 ? 9.222 -2.159 -5.032 1.00 86.75 70 VAL A C 1
ATOM 566 O O . VAL A 1 70 ? 9.161 -0.953 -4.770 1.00 86.75 70 VAL A O 1
ATOM 569 N N . LYS A 1 71 ? 8.617 -3.092 -4.286 1.00 86.31 71 LYS A N 1
ATOM 570 C CA . LYS A 1 71 ? 7.820 -2.798 -3.086 1.00 86.31 71 LYS A CA 1
ATOM 571 C C . LYS A 1 71 ? 8.651 -2.360 -1.876 1.00 86.31 71 LYS A C 1
ATOM 573 O O . LYS A 1 71 ? 8.107 -1.756 -0.954 1.00 86.31 71 LYS A O 1
ATOM 578 N N . GLN A 1 72 ? 9.955 -2.633 -1.862 1.00 89.00 72 GLN A N 1
ATOM 579 C CA . GLN A 1 72 ? 10.804 -2.228 -0.744 1.00 89.00 72 GLN A CA 1
ATOM 580 C C . GLN A 1 72 ? 10.862 -0.695 -0.599 1.00 89.00 72 GLN A C 1
ATOM 582 O O . GLN A 1 72 ? 10.764 0.029 -1.598 1.00 89.00 72 GLN A O 1
ATOM 587 N N . PRO A 1 73 ? 11.033 -0.174 0.630 1.00 86.69 73 PRO A N 1
ATOM 588 C CA . PRO A 1 73 ? 11.353 1.227 0.874 1.00 86.69 73 PRO A CA 1
ATOM 589 C C . PRO A 1 73 ? 12.557 1.705 0.054 1.00 86.69 73 PRO A C 1
ATOM 591 O O . PRO A 1 73 ? 13.464 0.933 -0.251 1.00 86.69 73 PRO A O 1
ATOM 594 N N . ILE A 1 74 ? 12.598 3.007 -0.240 1.00 87.50 74 ILE A N 1
ATOM 595 C CA . ILE A 1 74 ? 13.721 3.630 -0.964 1.00 87.50 74 ILE A CA 1
ATOM 596 C C . ILE A 1 74 ? 15.036 3.454 -0.189 1.00 87.50 74 ILE A C 1
ATOM 598 O O . ILE A 1 74 ? 16.074 3.207 -0.792 1.00 87.50 74 ILE A O 1
ATOM 602 N N . SER A 1 75 ? 14.983 3.494 1.146 1.00 89.25 75 SER A N 1
ATOM 603 C CA . SER A 1 75 ? 16.137 3.238 2.019 1.00 89.25 75 SER A CA 1
ATOM 604 C C . SER A 1 75 ? 16.727 1.833 1.874 1.00 89.25 75 SER A C 1
ATOM 606 O O . SER A 1 75 ? 17.897 1.639 2.178 1.00 89.25 75 SER A O 1
ATOM 608 N N . LEU A 1 76 ? 15.940 0.864 1.396 1.00 88.56 76 LEU A N 1
ATOM 609 C CA . LEU A 1 76 ? 16.365 -0.516 1.141 1.00 88.56 76 LEU A CA 1
ATOM 610 C C . LEU A 1 76 ? 16.608 -0.780 -0.357 1.00 88.56 76 LEU A C 1
ATOM 612 O O . LEU A 1 76 ? 16.629 -1.930 -0.789 1.00 88.56 76 LEU A O 1
ATOM 616 N N . GLY A 1 77 ? 16.754 0.274 -1.169 1.00 85.06 77 GLY A N 1
ATOM 617 C CA . GLY A 1 77 ? 17.020 0.164 -2.609 1.00 85.06 77 GLY A CA 1
ATOM 618 C C . GLY A 1 77 ? 15.793 -0.154 -3.471 1.00 85.06 77 GLY A C 1
ATOM 619 O O . GLY A 1 77 ? 15.938 -0.440 -4.660 1.00 85.06 77 GLY A O 1
ATOM 620 N N . GLY A 1 78 ? 14.584 -0.111 -2.903 1.00 89.06 78 GLY A N 1
ATOM 621 C CA . GLY A 1 78 ? 13.339 -0.282 -3.650 1.00 89.06 78 GLY A CA 1
ATOM 622 C C . GLY A 1 78 ? 12.766 1.021 -4.208 1.00 89.06 78 GLY A C 1
ATOM 623 O O . GLY A 1 78 ? 13.349 2.098 -4.094 1.00 89.06 78 GLY A O 1
ATOM 624 N N . LEU A 1 79 ? 11.570 0.946 -4.803 1.00 86.06 79 LEU A N 1
ATOM 625 C CA . LEU A 1 79 ? 10.869 2.128 -5.330 1.00 86.06 79 LEU A CA 1
ATOM 626 C C . LEU A 1 79 ? 9.856 2.716 -4.337 1.00 86.06 79 LEU A C 1
ATOM 628 O O . LEU A 1 79 ? 9.223 3.737 -4.630 1.00 86.06 79 LEU A O 1
ATOM 632 N N . GLY A 1 80 ? 9.693 2.110 -3.160 1.00 84.88 80 GLY A N 1
ATOM 633 C CA . GLY A 1 80 ? 8.770 2.555 -2.118 1.00 84.88 80 GLY A CA 1
ATOM 634 C C . GLY A 1 80 ? 7.301 2.418 -2.515 1.00 84.88 80 GLY A C 1
ATOM 635 O O . GLY A 1 80 ? 6.488 3.271 -2.150 1.00 84.88 80 GLY A O 1
ATOM 636 N N . VAL A 1 81 ? 6.958 1.408 -3.319 1.00 85.88 81 VAL A N 1
ATOM 637 C CA . VAL A 1 81 ? 5.557 1.062 -3.601 1.00 85.88 81 VAL A CA 1
ATOM 638 C C . VAL A 1 81 ? 5.010 0.280 -2.409 1.00 85.88 81 VAL A C 1
ATOM 640 O O . VAL A 1 81 ? 5.562 -0.740 -2.026 1.00 85.88 81 VAL A O 1
ATOM 643 N N . ARG A 1 82 ? 3.924 0.757 -1.801 1.00 84.88 82 ARG A N 1
ATOM 644 C CA . ARG A 1 82 ? 3.378 0.158 -0.578 1.00 84.88 82 ARG A CA 1
ATOM 645 C C . ARG A 1 82 ? 2.787 -1.231 -0.847 1.00 84.88 82 ARG A C 1
ATOM 647 O O . ARG A 1 82 ? 1.983 -1.375 -1.766 1.00 84.88 82 ARG A O 1
ATOM 654 N N . ASP A 1 83 ? 3.119 -2.222 -0.015 1.00 86.25 83 ASP A N 1
ATOM 655 C CA . ASP A 1 83 ? 2.427 -3.519 -0.034 1.00 86.25 83 ASP A CA 1
ATOM 656 C C . ASP A 1 83 ? 0.996 -3.339 0.495 1.00 86.25 83 ASP A C 1
ATOM 658 O O . ASP A 1 83 ? 0.779 -2.877 1.619 1.00 86.25 83 ASP A O 1
ATOM 662 N N . LEU A 1 84 ? 0.014 -3.667 -0.346 1.00 86.31 84 LEU A N 1
ATOM 663 C CA . LEU A 1 84 ? -1.400 -3.443 -0.051 1.00 86.31 84 LEU A CA 1
ATOM 664 C C . LEU A 1 84 ? -1.919 -4.330 1.082 1.00 86.31 84 LEU A C 1
ATOM 666 O O . LEU A 1 84 ? -2.836 -3.911 1.784 1.00 86.31 84 LEU A O 1
ATOM 670 N N . ARG A 1 85 ? -1.349 -5.526 1.267 1.00 87.50 85 ARG A N 1
ATOM 671 C CA . ARG A 1 85 ? -1.795 -6.477 2.296 1.00 87.50 85 ARG A CA 1
ATOM 672 C C . ARG A 1 85 ? -1.355 -6.008 3.675 1.00 87.50 85 ARG A C 1
ATOM 674 O O . ARG A 1 85 ? -2.194 -5.797 4.540 1.00 87.50 85 ARG A O 1
ATOM 681 N N . ILE A 1 86 ? -0.064 -5.699 3.813 1.00 88.62 86 ILE A N 1
ATOM 682 C CA . ILE A 1 86 ? 0.503 -5.140 5.051 1.00 88.62 86 ILE A CA 1
ATOM 683 C C . ILE A 1 86 ? -0.216 -3.835 5.416 1.00 88.62 86 ILE A C 1
ATOM 685 O O . ILE A 1 86 ? -0.542 -3.583 6.574 1.00 88.62 86 ILE A O 1
ATOM 689 N N . PHE A 1 87 ? -0.507 -2.994 4.419 1.00 88.12 87 PHE A N 1
ATOM 690 C CA . PHE A 1 87 ? -1.220 -1.745 4.658 1.00 88.12 87 PHE A CA 1
ATOM 691 C C . PHE A 1 87 ? -2.682 -1.946 5.085 1.00 88.12 87 PHE A C 1
ATOM 693 O O . PHE A 1 87 ? -3.163 -1.205 5.939 1.00 88.12 87 PHE A O 1
ATOM 700 N N . ASN A 1 88 ? -3.383 -2.936 4.525 1.00 91.94 88 ASN A N 1
ATOM 701 C CA . ASN A 1 88 ? -4.738 -3.303 4.940 1.00 91.94 88 ASN A CA 1
ATOM 702 C C . ASN A 1 88 ? -4.767 -3.786 6.390 1.00 91.94 88 ASN A C 1
ATOM 704 O O . ASN A 1 88 ? -5.531 -3.250 7.185 1.00 91.94 88 ASN A O 1
ATOM 708 N N . GLU A 1 89 ? -3.892 -4.725 6.748 1.00 91.19 89 GLU A N 1
ATOM 709 C CA . GLU A 1 89 ? -3.784 -5.244 8.116 1.00 91.19 89 GLU A CA 1
ATOM 710 C C . GLU A 1 89 ? -3.506 -4.122 9.121 1.00 91.19 89 GLU A C 1
ATOM 712 O O . GLU A 1 89 ? -4.181 -4.020 10.146 1.00 91.19 89 GLU A O 1
ATOM 717 N N . ALA A 1 90 ? -2.585 -3.211 8.793 1.00 92.25 90 ALA A N 1
ATOM 718 C CA . ALA A 1 90 ? -2.294 -2.053 9.632 1.00 92.25 90 ALA A CA 1
ATOM 719 C C . ALA A 1 90 ? -3.509 -1.117 9.799 1.00 92.25 90 ALA A C 1
ATOM 721 O O . ALA A 1 90 ? -3.750 -0.598 10.892 1.00 92.25 90 ALA A O 1
ATOM 722 N N . LEU A 1 91 ? -4.292 -0.893 8.736 1.00 91.00 91 LEU A N 1
ATOM 723 C CA . LEU A 1 91 ? -5.504 -0.069 8.798 1.00 91.00 91 LEU A CA 1
ATOM 724 C C . LEU A 1 91 ? -6.614 -0.727 9.622 1.00 91.00 91 LEU A C 1
ATOM 726 O O . LEU A 1 91 ? -7.250 -0.047 10.429 1.00 91.00 91 LEU A O 1
ATOM 730 N N . LEU A 1 92 ? -6.829 -2.030 9.457 1.00 91.38 92 LEU A N 1
ATOM 731 C CA . LEU A 1 92 ? -7.805 -2.778 10.249 1.00 91.38 92 LEU A CA 1
ATOM 732 C C . LEU A 1 92 ? -7.401 -2.811 11.726 1.00 91.38 92 LEU A C 1
ATOM 734 O O . LEU A 1 92 ? -8.230 -2.547 12.595 1.00 91.38 92 LEU A O 1
ATOM 738 N N . GLY A 1 93 ? -6.115 -3.028 12.016 1.00 93.12 93 GLY A N 1
ATOM 739 C CA . GLY A 1 93 ? -5.574 -2.953 13.373 1.00 93.12 93 GLY A CA 1
ATOM 740 C C . GLY A 1 93 ? -5.774 -1.575 14.009 1.00 93.12 93 GLY A C 1
ATOM 741 O O . GLY A 1 93 ? -6.179 -1.478 15.168 1.00 93.12 93 GLY A O 1
ATOM 742 N N . LYS A 1 94 ? -5.587 -0.493 13.240 1.00 92.62 94 LYS A N 1
ATOM 743 C CA . LYS A 1 94 ? -5.896 0.873 13.692 1.00 92.62 94 LYS A CA 1
ATOM 744 C C . LYS A 1 94 ? -7.372 1.025 14.074 1.00 92.62 94 LYS A C 1
ATOM 746 O O . LYS A 1 94 ? -7.664 1.644 15.097 1.00 92.62 94 LYS A O 1
ATOM 751 N N . TRP A 1 95 ? -8.297 0.494 13.275 1.00 90.94 95 TRP A N 1
ATOM 752 C CA . TRP A 1 95 ? -9.728 0.543 13.591 1.00 90.94 95 TRP A CA 1
ATOM 753 C C . TRP A 1 95 ? -10.085 -0.287 14.816 1.00 90.94 95 TRP A C 1
ATOM 755 O O . TRP A 1 95 ? -10.832 0.199 15.660 1.00 90.94 95 TRP A O 1
ATOM 765 N N . LEU A 1 96 ? -9.502 -1.476 14.965 1.00 91.00 96 LEU A N 1
ATOM 766 C CA . LEU A 1 96 ? -9.688 -2.308 16.152 1.00 91.00 96 LEU A CA 1
ATOM 767 C C . LEU A 1 96 ? -9.208 -1.585 17.419 1.00 91.00 96 LEU A C 1
ATOM 769 O O . LEU A 1 96 ? -9.926 -1.522 18.416 1.00 91.00 96 LEU A O 1
ATOM 773 N N . TRP A 1 97 ? -8.029 -0.965 17.363 1.00 93.69 97 TRP A N 1
ATOM 774 C CA . TRP A 1 97 ? -7.499 -0.162 18.465 1.00 93.69 97 TRP A CA 1
ATOM 775 C C . TRP A 1 97 ? -8.417 1.021 18.810 1.00 93.69 97 TRP A C 1
ATOM 777 O O . TRP A 1 97 ? -8.715 1.257 19.983 1.00 93.69 97 TRP A O 1
ATOM 787 N N . ARG A 1 98 ? -8.926 1.737 17.796 1.00 91.75 98 ARG A N 1
ATOM 788 C CA . ARG A 1 98 ? -9.896 2.827 17.999 1.00 91.75 98 ARG A CA 1
ATOM 789 C C . ARG A 1 98 ? -11.197 2.322 18.595 1.00 91.75 98 ARG A C 1
ATOM 791 O O . ARG A 1 98 ? -11.720 2.959 19.500 1.00 91.75 98 ARG A O 1
ATOM 798 N N . PHE A 1 99 ? -11.690 1.176 18.137 1.00 89.06 99 PHE A N 1
ATOM 799 C CA . PHE A 1 99 ? -12.894 0.570 18.683 1.00 89.06 99 PHE A CA 1
ATOM 800 C C . PHE A 1 99 ? -12.720 0.304 20.173 1.00 89.06 99 PHE A C 1
ATOM 802 O O . PHE A 1 99 ? -13.587 0.687 20.944 1.00 89.06 99 PHE A O 1
ATOM 809 N N . LEU A 1 100 ? -11.593 -0.264 20.606 1.00 91.50 100 LEU A N 1
ATOM 810 C CA . LEU A 1 100 ? -11.345 -0.565 22.019 1.00 91.50 100 LEU A CA 1
ATOM 811 C C . LEU A 1 100 ? -11.240 0.694 22.900 1.00 91.50 100 LEU A C 1
ATOM 813 O O . LEU A 1 100 ? -11.802 0.709 24.000 1.00 91.50 100 LEU A O 1
ATOM 817 N N . ASN A 1 101 ? -10.585 1.750 22.409 1.00 93.62 101 ASN A N 1
ATOM 818 C CA . ASN A 1 101 ? -10.291 2.955 23.195 1.00 93.62 101 ASN A CA 1
ATOM 819 C C . ASN A 1 101 ? -11.390 4.026 23.143 1.00 93.62 101 ASN A C 1
ATOM 821 O O . ASN A 1 101 ? -11.670 4.677 24.149 1.00 93.62 101 ASN A O 1
ATOM 825 N N . GLU A 1 102 ? -12.056 4.207 22.005 1.00 91.38 102 GLU A N 1
ATOM 826 C CA . GLU A 1 102 ? -13.046 5.268 21.793 1.00 91.38 102 GLU A CA 1
ATOM 827 C C . GLU A 1 102 ? -14.472 4.800 22.141 1.00 91.38 102 GLU A C 1
ATOM 829 O O . GLU A 1 102 ? -15.358 4.703 21.289 1.00 91.38 102 GLU A O 1
ATOM 834 N N . LYS A 1 103 ? -14.720 4.502 23.423 1.00 86.62 103 LYS A N 1
ATOM 835 C CA . LYS A 1 103 ? -16.015 3.964 23.898 1.00 86.62 103 LYS A CA 1
ATOM 836 C C . LYS A 1 103 ? -17.216 4.893 23.653 1.00 86.62 103 LYS A C 1
ATOM 838 O O . LYS A 1 103 ? -18.335 4.408 23.525 1.00 86.62 103 LYS A O 1
ATOM 843 N N . GLY A 1 104 ? -16.996 6.209 23.594 1.00 89.25 104 GLY A N 1
ATOM 844 C CA . GLY A 1 104 ? -18.052 7.220 23.444 1.00 89.25 104 GLY A CA 1
ATOM 845 C C . GLY A 1 104 ? -18.381 7.626 22.003 1.00 89.25 104 GLY A C 1
ATOM 846 O O . GLY A 1 104 ? -19.318 8.394 21.791 1.00 89.25 104 GLY A O 1
ATOM 847 N N . SER A 1 105 ? -17.629 7.144 21.012 1.00 87.94 105 SER A N 1
ATOM 848 C CA . SER A 1 105 ? -17.767 7.605 19.629 1.00 87.94 105 SER A CA 1
ATOM 849 C C . SER A 1 105 ? -19.066 7.120 18.974 1.00 87.94 105 SER A C 1
ATOM 851 O O . SER A 1 105 ? -19.433 5.953 19.082 1.00 87.94 105 SER A O 1
ATOM 853 N N . LEU A 1 106 ? -19.760 8.001 18.241 1.00 88.88 106 LEU A N 1
ATOM 854 C CA . LEU A 1 106 ? -21.032 7.667 17.576 1.00 88.88 106 LEU A CA 1
ATOM 855 C C . LEU A 1 106 ? -20.884 6.544 16.545 1.00 88.88 106 LEU A C 1
ATOM 857 O O . LEU A 1 106 ? -21.741 5.671 16.474 1.00 88.88 106 LEU A O 1
ATOM 861 N N . TRP A 1 107 ? -19.778 6.530 15.796 1.00 87.50 107 TRP A N 1
ATOM 862 C CA . TRP A 1 107 ? -19.508 5.489 14.802 1.00 87.50 107 TRP A CA 1
ATOM 863 C C . TRP A 1 107 ? -19.451 4.091 15.434 1.00 87.50 107 TRP A C 1
ATOM 865 O O . TRP A 1 107 ? -19.918 3.131 14.834 1.00 87.50 107 TRP A O 1
ATOM 875 N N . ARG A 1 108 ? -18.967 3.985 16.679 1.00 85.94 108 ARG A N 1
ATOM 876 C CA . ARG A 1 108 ? -18.904 2.723 17.423 1.00 85.94 108 ARG A CA 1
ATOM 877 C C . ARG A 1 108 ? -20.289 2.178 17.780 1.00 85.94 108 ARG A C 1
ATOM 879 O O . ARG A 1 108 ? -20.427 0.980 17.960 1.00 85.94 108 ARG A O 1
ATOM 886 N N . LYS A 1 109 ? -21.307 3.034 17.907 1.00 85.62 109 LYS A N 1
ATOM 887 C CA . LYS A 1 109 ? -22.680 2.597 18.217 1.00 85.62 109 LYS A CA 1
ATOM 888 C C . LYS A 1 109 ? -23.392 1.974 17.013 1.00 85.62 109 LYS A C 1
ATOM 890 O O . LYS A 1 109 ? -24.435 1.360 17.193 1.00 85.62 109 LYS A O 1
ATOM 895 N N . VAL A 1 110 ? -22.870 2.205 15.808 1.00 84.69 110 VAL A N 1
ATOM 896 C CA . VAL A 1 110 ? -23.461 1.760 14.537 1.00 84.69 110 VAL A CA 1
ATOM 897 C C . VAL A 1 110 ? -22.746 0.524 13.984 1.00 84.69 110 VAL A C 1
ATOM 899 O O . VAL A 1 110 ? -23.363 -0.247 13.256 1.00 84.69 110 VAL A O 1
ATOM 902 N N . VAL A 1 111 ? -21.457 0.366 14.309 1.00 79.38 111 VAL A N 1
ATOM 903 C CA . VAL A 1 111 ? -20.601 -0.764 13.903 1.00 79.38 111 VAL A CA 1
ATOM 904 C C . VAL A 1 111 ? -20.829 -1.985 14.782 1.00 79.38 111 VAL A C 1
ATOM 906 O O . VAL A 1 111 ? -20.888 -1.810 16.019 1.00 79.38 111 VAL A O 1
#